Protein AF-A0A1Y0VVN5-F1 (afdb_monomer_lite)

Radius of gyration: 12.72 Å; chains: 1; bounding box: 34×29×25 Å

Foldseek 3Di:
DDDPPLVVVVCVVVVQAFPDWDPPDPFKIWTDRDDPDKIWMAGPVVRWIWIQDPNDTDTDDSPPPVPDPDDD

Secondary structure (DSSP, 8-state):
-PPPHHHHHHHHHTTPPP-EEE--SSSEEEEE--SSS-EEEEETTTTEEEEEETTEEEEE------------

pLDDT: mean 77.35, std 14.33, range [41.75, 91.69]

Organism: Pediococcus pentosaceus (NCBI:txid1255)

Structure (mmCIF, N/CA/C/O backbone):
data_AF-A0A1Y0VVN5-F1
#
_entry.id   AF-A0A1Y0VVN5-F1
#
loop_
_atom_site.group_PDB
_atom_site.id
_atom_site.type_symbol
_atom_site.label_atom_id
_atom_site.label_alt_id
_atom_site.label_comp_id
_atom_site.label_asym_id
_atom_site.label_entity_id
_atom_site.label_seq_id
_atom_site.pdbx_PDB_ins_code
_atom_site.Cartn_x
_atom_site.Cartn_y
_atom_site.Cartn_z
_atom_site.occupancy
_atom_site.B_iso_or_equiv
_atom_site.auth_seq_id
_atom_site.auth_comp_id
_atom_site.auth_asym_id
_atom_site.auth_atom_id
_atom_site.pdbx_PDB_model_num
ATOM 1 N N . MET A 1 1 ? 6.560 -9.167 9.520 1.00 61.12 1 MET A N 1
ATOM 2 C CA . MET A 1 1 ? 5.596 -8.164 10.007 1.00 61.12 1 MET A CA 1
ATOM 3 C C . MET A 1 1 ? 4.362 -8.337 9.157 1.00 61.12 1 MET A C 1
ATOM 5 O O . MET A 1 1 ? 4.513 -8.390 7.941 1.00 61.12 1 MET A O 1
ATOM 9 N N . ASP A 1 2 ? 3.205 -8.480 9.789 1.00 69.88 2 ASP A N 1
ATOM 10 C CA . ASP A 1 2 ? 1.938 -8.659 9.083 1.00 69.88 2 ASP A CA 1
ATOM 11 C C . ASP A 1 2 ? 1.354 -7.294 8.703 1.00 69.88 2 ASP A C 1
ATOM 13 O O . ASP A 1 2 ? 1.619 -6.285 9.369 1.00 69.88 2 ASP A O 1
ATOM 17 N N . LEU A 1 3 ? 0.609 -7.239 7.598 1.00 76.38 3 LEU A N 1
ATOM 18 C CA . LEU A 1 3 ? -0.083 -6.018 7.197 1.00 76.38 3 LEU A CA 1
ATOM 19 C C . LEU A 1 3 ? -1.283 -5.778 8.122 1.00 76.38 3 LEU A C 1
ATOM 21 O O . LEU A 1 3 ? -1.889 -6.728 8.609 1.00 76.38 3 LEU A O 1
ATOM 25 N N . PRO A 1 4 ? -1.678 -4.518 8.365 1.00 83.12 4 PRO A N 1
ATOM 26 C CA . PRO A 1 4 ? -2.969 -4.240 8.976 1.00 83.12 4 PRO A CA 1
ATOM 27 C C . PRO A 1 4 ? -4.102 -4.910 8.186 1.00 83.12 4 PRO A C 1
ATOM 29 O O . PRO A 1 4 ? -4.159 -4.766 6.964 1.00 83.12 4 PRO A O 1
ATOM 32 N N . VAL A 1 5 ? -5.042 -5.549 8.890 1.00 84.00 5 VAL A N 1
ATOM 33 C CA . VAL A 1 5 ? -6.190 -6.283 8.310 1.00 84.00 5 VAL A CA 1
ATOM 34 C C . VAL A 1 5 ? -6.952 -5.459 7.266 1.00 84.00 5 VAL A C 1
ATOM 36 O O . VAL A 1 5 ? -7.417 -5.988 6.262 1.00 84.00 5 VAL A O 1
ATOM 39 N N . LEU A 1 6 ? -7.055 -4.141 7.465 1.00 84.50 6 LEU A N 1
ATOM 40 C CA . LEU A 1 6 ? -7.694 -3.230 6.511 1.00 84.50 6 LEU A CA 1
ATOM 41 C C . LEU A 1 6 ? -7.016 -3.256 5.129 1.00 84.50 6 LEU A C 1
ATOM 43 O O . LEU A 1 6 ? -7.691 -3.259 4.102 1.00 84.50 6 LEU A O 1
ATOM 47 N N . ILE A 1 7 ? -5.685 -3.304 5.104 1.00 85.31 7 ILE A N 1
ATOM 48 C CA . ILE A 1 7 ? -4.891 -3.353 3.875 1.00 85.31 7 ILE A CA 1
ATOM 49 C C . ILE A 1 7 ? -4.961 -4.747 3.269 1.00 85.31 7 ILE A C 1
ATOM 51 O O . ILE A 1 7 ? -5.122 -4.868 2.060 1.00 85.31 7 ILE A O 1
ATOM 55 N N . GLU A 1 8 ? -4.888 -5.794 4.091 1.00 85.25 8 GLU A N 1
ATOM 56 C CA . GLU A 1 8 ? -5.035 -7.176 3.621 1.00 85.25 8 GLU A CA 1
ATOM 57 C C . GLU A 1 8 ? -6.386 -7.387 2.932 1.00 85.25 8 GLU A C 1
ATOM 59 O O . GLU A 1 8 ? -6.432 -7.888 1.809 1.00 85.25 8 GLU A O 1
ATOM 64 N N . ASN A 1 9 ? -7.473 -6.914 3.548 1.00 85.75 9 ASN A N 1
ATOM 65 C CA . ASN A 1 9 ? -8.815 -6.968 2.976 1.00 85.75 9 ASN A CA 1
ATOM 66 C C . ASN A 1 9 ? -8.916 -6.168 1.678 1.00 85.75 9 ASN A C 1
ATOM 68 O O . ASN A 1 9 ? -9.517 -6.643 0.717 1.00 85.75 9 ASN A O 1
ATOM 72 N N . TYR A 1 10 ? -8.334 -4.968 1.630 1.00 86.00 10 TYR A N 1
ATOM 73 C CA . TYR A 1 10 ? -8.296 -4.173 0.405 1.00 86.00 10 TYR A CA 1
ATOM 74 C C . TYR A 1 10 ? -7.584 -4.931 -0.721 1.00 86.00 10 TYR A C 1
ATOM 76 O O . TYR A 1 10 ? -8.155 -5.131 -1.790 1.00 86.00 10 TYR A O 1
ATOM 84 N N . MET A 1 11 ? -6.371 -5.423 -0.465 1.00 86.00 11 MET A N 1
ATOM 85 C CA . MET A 1 11 ? -5.587 -6.162 -1.456 1.00 86.00 11 MET A CA 1
ATOM 86 C C . MET A 1 11 ? -6.330 -7.414 -1.930 1.00 86.00 11 MET A C 1
ATOM 88 O O . MET A 1 11 ? -6.432 -7.649 -3.132 1.00 86.00 11 MET A O 1
ATOM 92 N N . PHE A 1 12 ? -6.923 -8.173 -1.005 1.00 84.50 12 PHE A N 1
ATOM 93 C CA . PHE A 1 12 ? -7.716 -9.358 -1.320 1.00 84.50 12 PHE A CA 1
ATOM 94 C C . PHE A 1 12 ? -8.943 -9.030 -2.183 1.00 84.50 12 PHE A C 1
ATOM 96 O O . PHE A 1 12 ? -9.131 -9.628 -3.243 1.00 84.50 12 PHE A O 1
ATOM 103 N N . ASN A 1 13 ? -9.745 -8.040 -1.779 1.00 84.12 13 ASN A N 1
ATOM 104 C CA . ASN A 1 13 ? -10.959 -7.636 -2.494 1.00 84.1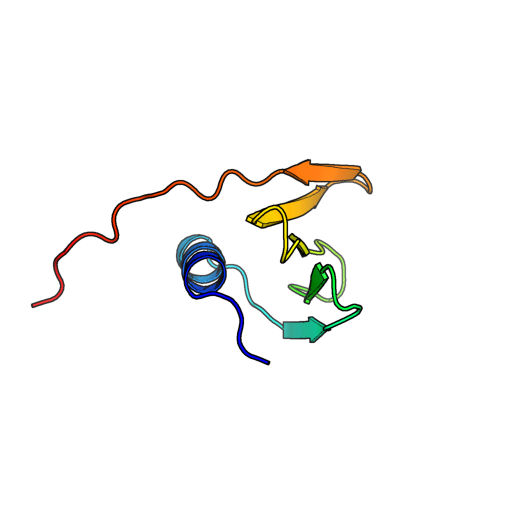2 13 ASN A CA 1
ATOM 105 C C . ASN A 1 13 ? -10.666 -7.100 -3.901 1.00 84.12 13 ASN A C 1
ATOM 107 O O . ASN A 1 13 ? -11.481 -7.265 -4.807 1.00 84.12 13 ASN A O 1
ATOM 111 N N . HIS A 1 14 ? -9.503 -6.477 -4.086 1.00 82.25 14 HIS A N 1
ATOM 112 C CA . HIS A 1 14 ? -9.050 -5.951 -5.371 1.00 82.25 14 HIS A CA 1
ATOM 113 C C . HIS A 1 14 ? -8.183 -6.943 -6.167 1.00 82.25 14 HIS A C 1
ATOM 115 O O . HIS A 1 14 ? -7.660 -6.577 -7.217 1.00 82.25 14 HIS A O 1
ATOM 121 N N . GLN A 1 15 ? -8.046 -8.195 -5.704 1.00 83.94 15 GLN A N 1
ATOM 122 C CA . GLN A 1 15 ? -7.238 -9.248 -6.341 1.00 83.94 15 GLN A CA 1
ATOM 123 C C . GLN A 1 15 ? -5.765 -8.850 -6.554 1.00 83.94 15 GLN A C 1
ATOM 125 O O . GLN A 1 15 ? -5.103 -9.296 -7.492 1.00 83.94 15 GLN A O 1
ATOM 130 N N . ILE A 1 16 ? -5.234 -8.015 -5.663 1.00 85.19 16 ILE A N 1
ATOM 131 C CA . ILE A 1 16 ? -3.855 -7.545 -5.697 1.00 85.19 16 ILE A CA 1
ATOM 132 C C . ILE A 1 16 ? -2.973 -8.577 -4.994 1.00 85.19 16 ILE A C 1
ATOM 134 O O . ILE A 1 16 ? -3.094 -8.827 -3.793 1.00 85.19 16 ILE A O 1
ATOM 138 N N . LYS A 1 17 ? -2.052 -9.180 -5.744 1.00 83.50 17 LYS A N 1
ATOM 139 C CA . LYS A 1 17 ? -1.110 -10.162 -5.206 1.00 83.50 17 LYS A CA 1
ATOM 140 C C . LYS A 1 17 ? 0.019 -9.456 -4.458 1.00 83.50 17 LYS A C 1
ATOM 142 O O . LYS A 1 17 ? 0.817 -8.762 -5.072 1.00 83.50 17 LYS A O 1
ATOM 147 N N . VAL A 1 18 ? 0.139 -9.683 -3.152 1.00 85.94 18 VAL A N 1
ATOM 148 C CA . VAL A 1 18 ? 1.290 -9.213 -2.365 1.00 85.94 18 VAL A CA 1
ATOM 149 C C . VAL A 1 18 ? 2.460 -10.180 -2.556 1.00 85.94 18 VAL A C 1
ATOM 151 O O . VAL A 1 18 ? 2.338 -11.372 -2.281 1.00 85.94 18 VAL A O 1
ATOM 154 N N . LEU A 1 19 ? 3.594 -9.676 -3.044 1.00 84.81 19 LEU A N 1
ATOM 155 C CA . LEU A 1 19 ? 4.826 -10.450 -3.227 1.00 84.81 19 LEU A CA 1
ATOM 156 C C . LEU A 1 19 ? 5.755 -10.324 -2.024 1.00 84.81 19 LEU A C 1
ATOM 158 O O . LEU A 1 19 ? 6.315 -11.316 -1.563 1.00 84.81 19 LEU A O 1
ATOM 162 N N . SER A 1 20 ? 5.933 -9.105 -1.519 1.00 84.88 20 SER A N 1
ATOM 163 C CA . SER A 1 20 ? 6.720 -8.864 -0.316 1.00 84.88 20 SER A CA 1
ATOM 164 C C . SER A 1 20 ? 6.329 -7.566 0.374 1.00 84.88 20 SER A C 1
ATOM 166 O O . SER A 1 20 ? 5.791 -6.638 -0.234 1.00 84.88 20 SER A O 1
ATOM 168 N N . ILE A 1 21 ? 6.611 -7.528 1.673 1.00 86.50 21 ILE A N 1
ATOM 169 C CA . ILE A 1 21 ? 6.370 -6.394 2.555 1.00 86.50 21 ILE A CA 1
ATOM 170 C C . ILE A 1 21 ? 7.734 -5.950 3.073 1.00 86.50 21 ILE A C 1
ATOM 172 O O . ILE A 1 21 ? 8.468 -6.744 3.663 1.00 86.50 21 ILE A O 1
ATOM 176 N N . LEU A 1 22 ? 8.081 -4.695 2.823 1.00 85.56 22 LEU A N 1
ATOM 177 C CA . LEU A 1 22 ? 9.318 -4.078 3.271 1.00 85.56 22 LEU A CA 1
ATOM 178 C C . LEU A 1 22 ? 8.988 -3.019 4.307 1.00 85.56 22 LEU A C 1
ATOM 180 O O . LEU A 1 22 ? 8.316 -2.031 4.018 1.00 85.56 22 LEU A O 1
ATOM 184 N N . ASP A 1 23 ? 9.470 -3.237 5.521 1.00 81.44 23 ASP A N 1
ATOM 185 C CA . ASP A 1 23 ? 9.386 -2.245 6.579 1.00 81.44 23 ASP A CA 1
ATOM 186 C C . ASP A 1 23 ? 10.576 -1.287 6.450 1.00 81.44 23 ASP A C 1
ATOM 188 O O . ASP A 1 23 ? 11.652 -1.537 6.993 1.00 81.44 23 ASP A O 1
ATOM 192 N N . GLU A 1 24 ? 10.420 -0.240 5.639 1.00 70.81 24 GLU A N 1
ATOM 193 C CA . GLU A 1 24 ? 11.513 0.689 5.332 1.00 70.81 24 GLU A CA 1
ATOM 194 C C . GLU A 1 24 ? 11.756 1.703 6.465 1.00 70.81 24 GLU A C 1
ATOM 196 O O . GLU A 1 24 ? 12.793 2.367 6.477 1.00 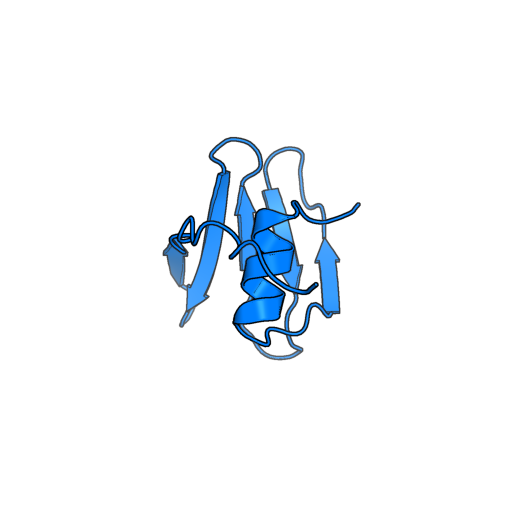70.81 24 GLU A O 1
ATOM 201 N N . SER A 1 25 ? 10.847 1.825 7.448 1.00 69.25 25 SER A N 1
ATOM 202 C CA . SER A 1 25 ? 10.993 2.775 8.560 1.00 69.25 25 SER A CA 1
ATOM 203 C C . SER A 1 25 ? 9.986 2.571 9.709 1.00 69.25 25 SER A C 1
ATOM 205 O O . SER A 1 25 ? 9.015 1.821 9.634 1.00 69.25 25 SER A O 1
ATOM 207 N N . LYS A 1 26 ? 10.127 3.347 10.794 1.00 70.25 26 LYS A N 1
ATOM 208 C CA . LYS A 1 26 ? 9.052 3.479 11.800 1.00 70.25 26 LYS A CA 1
ATOM 209 C C . LYS A 1 26 ? 7.777 4.140 11.252 1.00 70.25 26 LYS A C 1
ATOM 211 O O . LYS A 1 26 ? 6.759 4.102 11.935 1.00 70.25 26 LYS A O 1
ATOM 216 N N . GLU A 1 27 ? 7.816 4.730 10.060 1.00 79.50 27 GLU A N 1
ATOM 217 C CA . GLU A 1 27 ? 6.759 5.609 9.556 1.00 79.50 27 GLU A CA 1
ATOM 218 C C . GLU A 1 27 ? 5.906 4.956 8.469 1.00 79.50 27 GLU A C 1
ATOM 220 O O . GLU A 1 27 ? 4.699 5.198 8.423 1.00 79.50 27 GLU A O 1
ATOM 225 N N . ASN A 1 28 ? 6.490 4.103 7.623 1.00 83.56 28 ASN A N 1
ATOM 226 C CA . ASN A 1 28 ? 5.778 3.478 6.514 1.00 83.56 28 ASN A CA 1
ATOM 227 C C . ASN A 1 28 ? 6.191 2.025 6.236 1.00 83.56 28 ASN A C 1
ATOM 229 O O . ASN A 1 28 ? 7.249 1.560 6.647 1.00 83.56 28 ASN A O 1
ATOM 233 N N . ILE A 1 29 ? 5.294 1.310 5.560 1.00 87.56 29 ILE A N 1
ATOM 234 C CA . ILE A 1 29 ? 5.492 -0.043 5.041 1.00 87.56 29 ILE A CA 1
ATOM 235 C C . ILE A 1 29 ? 5.331 0.018 3.528 1.00 87.56 29 ILE A C 1
ATOM 237 O O . ILE A 1 29 ? 4.303 0.486 3.042 1.00 87.56 29 ILE A O 1
ATOM 241 N N . THR A 1 30 ? 6.297 -0.504 2.787 1.00 88.00 30 THR A N 1
ATOM 242 C CA . THR A 1 30 ? 6.231 -0.628 1.332 1.00 88.00 30 THR A CA 1
ATOM 243 C C . THR A 1 30 ? 5.767 -2.036 0.963 1.00 88.00 30 THR A C 1
ATOM 245 O O . THR A 1 30 ? 6.283 -3.033 1.463 1.00 88.00 30 THR 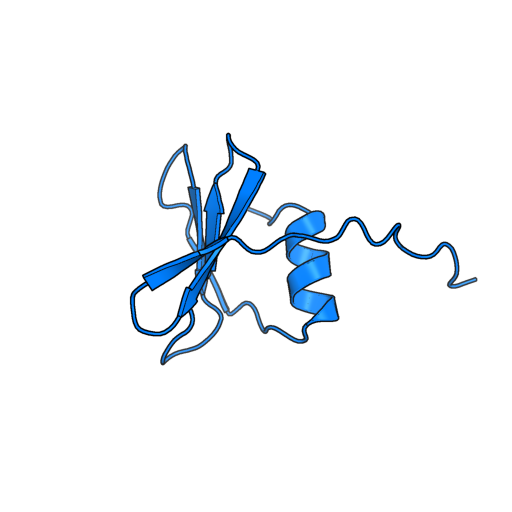A O 1
ATOM 248 N N . ILE A 1 31 ? 4.776 -2.136 0.084 1.00 88.12 31 ILE A N 1
ATOM 249 C CA . ILE A 1 31 ? 4.131 -3.382 -0.329 1.00 88.12 31 ILE A CA 1
ATOM 250 C C . ILE A 1 31 ? 4.387 -3.556 -1.823 1.00 88.12 31 ILE A C 1
ATOM 252 O O . ILE A 1 31 ? 3.972 -2.742 -2.653 1.00 88.12 31 ILE A O 1
ATOM 256 N N . ARG A 1 32 ? 5.095 -4.629 -2.170 1.00 85.62 32 ARG A N 1
ATOM 257 C CA . ARG A 1 32 ? 5.407 -4.976 -3.558 1.00 85.62 32 ARG A CA 1
ATOM 258 C C . ARG A 1 32 ? 4.335 -5.905 -4.101 1.00 85.62 32 ARG A C 1
ATOM 260 O O . ARG A 1 32 ? 4.076 -6.947 -3.500 1.00 85.62 32 ARG A O 1
ATOM 267 N N . THR A 1 33 ? 3.742 -5.539 -5.236 1.00 81.56 33 THR A N 1
ATOM 268 C CA . THR A 1 33 ? 2.622 -6.288 -5.837 1.00 81.56 33 THR A CA 1
ATOM 269 C C . THR A 1 33 ? 2.917 -6.864 -7.226 1.00 81.56 33 THR A C 1
ATOM 271 O O . THR A 1 33 ? 2.106 -7.589 -7.795 1.00 81.56 33 THR A O 1
ATOM 274 N N . GLY A 1 34 ? 4.115 -6.610 -7.756 1.00 75.44 34 GLY A N 1
ATOM 275 C CA . GLY A 1 34 ? 4.569 -7.105 -9.053 1.00 75.44 34 GLY A CA 1
ATOM 276 C C . GLY A 1 34 ? 6.048 -6.809 -9.296 1.00 75.44 34 GLY A C 1
ATOM 277 O O . GLY A 1 34 ? 6.673 -6.076 -8.527 1.00 75.44 34 GLY A O 1
ATOM 278 N N . ASP A 1 35 ? 6.582 -7.356 -10.389 1.00 64.81 35 ASP A N 1
ATOM 279 C CA . ASP A 1 35 ? 7.984 -7.182 -10.800 1.00 64.81 35 ASP A CA 1
ATOM 280 C C . ASP A 1 35 ? 8.230 -5.875 -11.584 1.00 64.81 35 ASP A C 1
ATOM 282 O O . ASP A 1 35 ? 9.375 -5.482 -11.788 1.00 64.81 35 ASP A O 1
ATOM 286 N N . THR A 1 36 ? 7.165 -5.197 -12.038 1.00 60.97 36 THR A N 1
ATOM 287 C CA . THR A 1 36 ? 7.234 -4.121 -13.052 1.00 60.97 36 THR A CA 1
ATOM 288 C C . THR A 1 36 ? 6.370 -2.876 -12.762 1.00 60.97 36 THR A C 1
ATOM 290 O O . THR A 1 36 ? 6.191 -2.083 -13.675 1.00 60.97 36 THR A O 1
ATOM 293 N N . PHE A 1 37 ? 5.938 -2.649 -11.504 1.00 54.50 37 PHE A N 1
ATOM 294 C CA . PHE A 1 37 ? 4.972 -1.627 -10.991 1.00 54.50 37 PHE A CA 1
ATOM 295 C C . PHE A 1 37 ? 3.493 -2.082 -11.035 1.00 54.50 37 PHE A C 1
ATOM 297 O O . PHE A 1 37 ? 3.107 -2.716 -12.014 1.00 54.50 37 PHE A O 1
ATOM 304 N N . PRO A 1 38 ? 2.661 -1.817 -9.995 1.00 61.19 38 PRO A N 1
ATOM 305 C CA . PRO A 1 38 ? 2.713 -0.686 -9.057 1.00 61.19 38 PRO A CA 1
ATOM 306 C C . PRO A 1 38 ? 3.160 -1.001 -7.616 1.00 61.19 38 PRO A C 1
ATOM 308 O O . PRO A 1 38 ? 2.888 -2.064 -7.051 1.00 61.19 38 PRO A O 1
ATOM 311 N N . LEU A 1 39 ? 3.826 -0.022 -6.999 1.00 81.94 39 LEU A N 1
ATOM 312 C CA . LEU A 1 39 ? 4.199 -0.031 -5.585 1.00 81.94 39 LEU A CA 1
ATOM 313 C C . LEU A 1 39 ? 3.085 0.575 -4.732 1.00 81.94 39 LEU A C 1
ATOM 315 O O . LEU A 1 39 ? 2.543 1.629 -5.061 1.00 81.94 39 LEU A O 1
ATOM 319 N N . TYR A 1 40 ? 2.791 -0.074 -3.611 1.00 90.12 40 TYR A N 1
ATOM 320 C CA . TYR A 1 40 ? 1.912 0.461 -2.580 1.00 90.12 40 TYR A CA 1
ATOM 321 C C . TYR A 1 40 ? 2.753 0.845 -1.369 1.00 90.12 40 TYR A C 1
ATOM 323 O O . TYR A 1 40 ? 3.723 0.160 -1.043 1.00 90.12 40 TYR A O 1
ATOM 331 N N . ARG A 1 41 ? 2.383 1.918 -0.674 1.00 89.38 41 ARG A N 1
ATOM 332 C CA . ARG A 1 41 ? 2.986 2.267 0.615 1.00 89.38 41 ARG A CA 1
ATOM 333 C C . ARG A 1 41 ? 1.922 2.640 1.625 1.00 89.38 41 ARG A C 1
ATOM 335 O O . ARG A 1 41 ? 0.976 3.352 1.310 1.00 89.38 41 ARG A O 1
ATOM 342 N N . TRP A 1 42 ? 2.089 2.155 2.841 1.00 89.44 42 TRP A N 1
ATOM 343 C CA . TRP A 1 42 ? 1.204 2.412 3.959 1.00 89.44 42 TRP A CA 1
ATOM 344 C C . TRP A 1 42 ? 1.899 3.278 4.991 1.00 89.44 42 TRP A C 1
ATOM 346 O O . TRP A 1 42 ? 2.942 2.885 5.504 1.00 89.44 42 TRP A O 1
ATOM 356 N N . PHE A 1 43 ? 1.310 4.415 5.340 1.00 88.44 43 PHE A N 1
ATOM 357 C CA . PHE A 1 43 ? 1.802 5.256 6.425 1.00 88.44 43 PHE A CA 1
ATOM 358 C C . PHE A 1 43 ? 1.170 4.833 7.749 1.00 88.44 43 PHE A C 1
ATOM 360 O O . PHE A 1 43 ? -0.037 4.962 7.947 1.00 88.44 43 PHE A O 1
ATOM 367 N N . LYS A 1 44 ? 2.004 4.359 8.679 1.00 84.25 44 LYS A N 1
ATOM 368 C CA . LYS A 1 44 ? 1.576 3.805 9.972 1.00 84.25 44 LYS A CA 1
ATOM 369 C C . LYS A 1 44 ? 0.898 4.852 10.864 1.00 84.25 44 LYS A C 1
ATOM 371 O O . LYS A 1 44 ? 0.009 4.495 11.623 1.00 84.25 44 LYS A O 1
ATOM 376 N N . ILE A 1 45 ? 1.323 6.118 10.779 1.00 83.88 45 ILE A N 1
ATOM 377 C CA . ILE A 1 45 ? 0.844 7.215 11.641 1.00 83.88 45 ILE A CA 1
ATOM 378 C C . ILE A 1 45 ? -0.455 7.823 11.109 1.00 83.88 45 ILE A C 1
ATOM 380 O O . ILE A 1 45 ? -1.405 8.016 11.860 1.00 83.88 45 ILE A O 1
ATOM 384 N N . SER A 1 46 ? -0.491 8.156 9.818 1.00 84.19 46 SER A N 1
ATOM 385 C CA . SER A 1 46 ? -1.649 8.811 9.202 1.00 84.19 46 SER A CA 1
ATOM 386 C C . SER A 1 46 ? -2.723 7.829 8.748 1.00 84.19 46 SER A C 1
ATOM 388 O O . SER A 1 46 ? -3.814 8.259 8.390 1.00 84.19 46 SER A O 1
ATOM 390 N N . HIS A 1 47 ? -2.427 6.528 8.767 1.00 85.19 47 HIS A N 1
ATOM 391 C CA . HIS A 1 47 ? -3.304 5.484 8.259 1.00 85.19 47 HIS A CA 1
ATOM 392 C C . HIS A 1 47 ? -3.734 5.727 6.799 1.00 85.19 47 HIS A C 1
ATOM 394 O O . HIS A 1 47 ? -4.897 5.549 6.436 1.00 85.19 47 HIS A O 1
ATOM 400 N N . ILE A 1 48 ? -2.778 6.120 5.950 1.00 87.69 48 ILE A N 1
ATOM 401 C CA . ILE A 1 48 ? -3.000 6.377 4.520 1.00 87.69 48 ILE A CA 1
ATOM 402 C C . ILE A 1 48 ? -2.287 5.312 3.691 1.00 87.69 48 ILE A C 1
ATOM 404 O O . ILE A 1 48 ? -1.076 5.114 3.830 1.00 87.69 48 ILE A O 1
ATOM 408 N N . LEU A 1 49 ? -3.036 4.639 2.814 1.00 90.31 49 LEU A N 1
ATOM 409 C CA . LEU A 1 49 ? -2.480 3.760 1.791 1.00 90.31 49 LEU A CA 1
ATOM 410 C C . LEU A 1 49 ? -2.323 4.583 0.526 1.00 90.31 49 LEU A C 1
ATOM 412 O O . LEU A 1 49 ? -3.269 5.233 0.103 1.00 90.31 49 LEU A O 1
ATOM 416 N N . GLN A 1 50 ? -1.145 4.546 -0.076 1.00 91.69 50 GLN A N 1
ATOM 417 C CA . GLN A 1 50 ? -0.894 5.180 -1.356 1.00 91.69 50 GLN A CA 1
ATOM 418 C C . GLN A 1 50 ? -0.490 4.146 -2.391 1.00 91.69 50 GLN A C 1
ATOM 420 O O . GLN A 1 50 ? 0.167 3.152 -2.073 1.00 91.69 50 GLN A O 1
ATOM 425 N N . HIS A 1 51 ? -0.860 4.420 -3.630 1.00 90.25 51 HIS A N 1
ATOM 426 C CA . HIS A 1 51 ? -0.508 3.634 -4.799 1.00 90.25 51 HIS A CA 1
ATOM 427 C C . HIS A 1 51 ? 0.274 4.510 -5.768 1.00 90.25 51 HIS A C 1
ATOM 429 O O . HIS A 1 51 ? -0.081 5.664 -6.002 1.00 90.25 51 HIS A O 1
ATOM 435 N N . GLN A 1 52 ? 1.370 3.967 -6.291 1.00 88.50 52 GLN A N 1
ATOM 436 C CA . GLN A 1 52 ? 2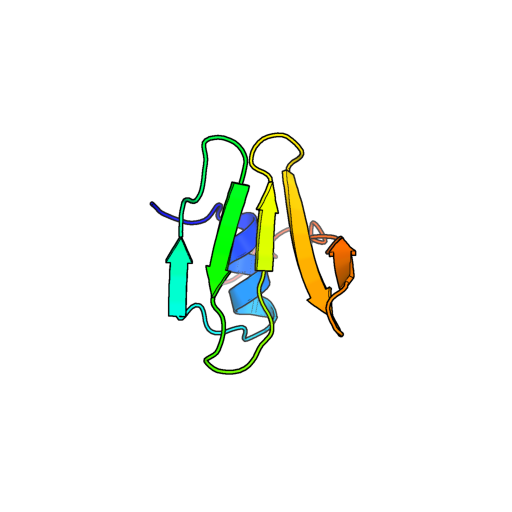.178 4.652 -7.280 1.00 88.50 52 GLN A CA 1
ATOM 437 C C . GLN A 1 52 ? 1.617 4.450 -8.692 1.00 88.50 52 GLN A C 1
ATOM 439 O O . GLN A 1 52 ? 1.743 3.363 -9.256 1.00 88.50 52 GLN A O 1
ATOM 444 N N . ILE A 1 53 ? 1.066 5.511 -9.278 1.00 82.88 53 ILE A N 1
ATOM 445 C CA . ILE A 1 53 ? 0.523 5.544 -10.640 1.00 82.88 53 ILE A CA 1
ATOM 446 C C . ILE A 1 53 ? 1.367 6.520 -11.458 1.00 82.88 53 ILE A C 1
ATOM 448 O O . ILE A 1 53 ? 1.540 7.671 -11.080 1.00 82.88 53 ILE A O 1
ATOM 452 N N . ASN A 1 54 ? 1.937 6.062 -12.578 1.00 82.38 54 ASN A N 1
ATOM 453 C CA . ASN A 1 54 ? 2.764 6.892 -13.470 1.00 82.38 54 ASN A CA 1
ATOM 454 C C . ASN A 1 54 ? 3.910 7.652 -12.764 1.00 82.38 54 ASN A C 1
ATOM 456 O O . ASN A 1 54 ? 4.323 8.722 -13.201 1.00 82.38 54 ASN A O 1
ATOM 460 N N . GLY A 1 55 ? 4.440 7.088 -11.673 1.00 82.38 55 GLY A N 1
ATOM 461 C CA . GLY A 1 55 ? 5.503 7.696 -10.868 1.00 82.38 55 GLY A CA 1
ATOM 462 C C . GLY A 1 55 ? 5.012 8.626 -9.753 1.00 82.38 55 GLY A C 1
ATOM 463 O O . GLY A 1 55 ? 5.798 8.927 -8.854 1.00 82.38 55 GLY A O 1
ATOM 464 N N . GLU A 1 56 ? 3.734 9.003 -9.747 1.00 86.75 56 GLU A N 1
ATOM 465 C CA . GLU A 1 56 ? 3.105 9.822 -8.710 1.00 86.75 56 GLU A CA 1
ATOM 466 C C . GLU A 1 56 ? 2.414 8.955 -7.654 1.00 86.75 56 GLU A C 1
ATOM 468 O O . GLU A 1 56 ? 2.018 7.822 -7.919 1.00 86.75 56 GLU A O 1
ATOM 473 N N . TRP A 1 57 ? 2.306 9.472 -6.430 1.00 89.31 57 TRP A N 1
ATOM 474 C CA . TRP A 1 57 ? 1.644 8.779 -5.327 1.00 89.31 57 TRP A CA 1
ATOM 475 C C . TRP A 1 57 ? 0.231 9.307 -5.145 1.00 89.31 57 TRP A C 1
ATOM 477 O O . TRP A 1 57 ? 0.049 10.488 -4.853 1.00 89.31 57 TRP A O 1
ATOM 487 N N . GLU A 1 58 ? -0.743 8.412 -5.245 1.00 90.19 58 GLU A N 1
ATOM 488 C CA . GLU A 1 58 ? -2.153 8.730 -5.052 1.00 90.19 58 GLU A CA 1
ATOM 489 C C . GLU A 1 58 ? -2.696 8.057 -3.791 1.00 90.19 58 GLU A C 1
ATOM 491 O O . GLU A 1 58 ? -2.438 6.875 -3.546 1.00 90.19 58 GLU A O 1
ATOM 496 N N . ASP A 1 59 ? -3.459 8.808 -2.994 1.00 90.69 59 ASP A N 1
ATOM 497 C CA . ASP A 1 59 ? -4.137 8.296 -1.804 1.00 90.69 59 ASP A CA 1
ATOM 498 C C . ASP A 1 59 ? -5.264 7.338 -2.193 1.00 90.69 59 ASP A C 1
ATOM 500 O O . ASP A 1 59 ? -6.218 7.694 -2.888 1.00 90.69 59 ASP A O 1
ATOM 504 N N . ILE A 1 60 ? -5.201 6.124 -1.661 1.00 86.38 60 ILE A N 1
ATOM 505 C CA . ILE A 1 60 ? -6.289 5.164 -1.724 1.00 86.38 60 ILE A CA 1
ATOM 506 C C . ILE A 1 60 ? -7.207 5.416 -0.541 1.00 86.38 60 ILE A C 1
ATOM 508 O O . ILE A 1 60 ? -6.850 5.216 0.623 1.00 86.38 60 ILE A O 1
ATOM 512 N N . LYS A 1 61 ? -8.450 5.774 -0.859 1.00 80.50 61 LYS A N 1
ATOM 513 C CA . LYS A 1 61 ? -9.542 5.674 0.102 1.00 80.50 61 LYS A CA 1
ATOM 514 C C . LYS A 1 61 ? -9.827 4.200 0.338 1.00 80.50 61 LYS A C 1
ATOM 516 O O . LYS A 1 61 ? -10.450 3.535 -0.486 1.00 80.50 61 LYS A O 1
ATOM 521 N N . LEU A 1 62 ? -9.352 3.705 1.474 1.00 75.12 62 LEU A N 1
ATOM 522 C CA . LEU A 1 62 ? -9.774 2.430 2.026 1.00 75.12 62 LEU A CA 1
ATOM 523 C C . LEU A 1 62 ? -11.235 2.621 2.436 1.00 75.12 62 LEU A C 1
ATOM 525 O O . LEU A 1 62 ? -11.515 3.134 3.515 1.00 75.12 62 LEU A O 1
ATOM 529 N N . GLU A 1 63 ? -12.172 2.351 1.521 1.00 64.75 63 GLU A N 1
ATOM 530 C CA . GLU A 1 63 ? -13.588 2.392 1.865 1.00 64.75 63 GLU A CA 1
ATOM 531 C C . GLU A 1 63 ? -13.796 1.459 3.058 1.00 64.75 63 GLU A C 1
ATOM 533 O O . GLU A 1 63 ? -13.506 0.264 2.974 1.00 64.75 63 GLU A O 1
ATOM 538 N N . ASP A 1 64 ? -14.328 2.001 4.154 1.00 50.59 64 ASP A N 1
ATOM 539 C CA . ASP A 1 64 ? -14.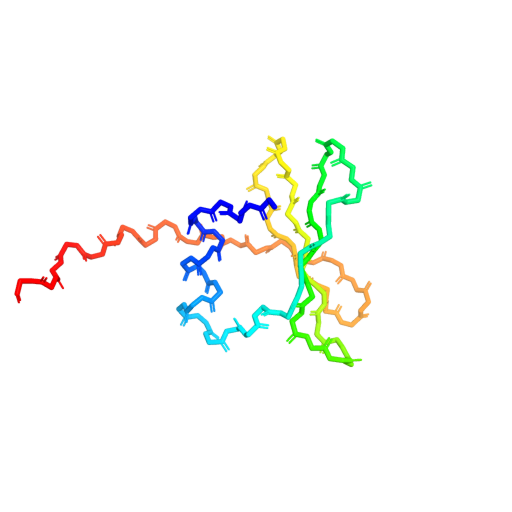943 1.237 5.237 1.00 50.59 64 ASP A CA 1
ATOM 540 C C . ASP A 1 64 ? -16.211 0.568 4.677 1.00 50.59 64 ASP A C 1
ATOM 542 O O . ASP A 1 64 ? -17.352 0.858 5.050 1.00 50.59 64 ASP A O 1
ATOM 546 N N . LYS A 1 65 ? -16.047 -0.345 3.716 1.00 46.09 65 LYS A N 1
ATOM 547 C CA . LYS A 1 65 ? -17.051 -1.368 3.493 1.00 46.09 65 LYS A CA 1
ATOM 548 C C . LYS A 1 65 ? -16.992 -2.208 4.745 1.00 46.09 65 LYS A C 1
ATOM 550 O O . LYS A 1 65 ? -16.172 -3.118 4.829 1.00 46.09 65 LYS A O 1
ATOM 555 N N . LYS A 1 66 ? -17.851 -1.850 5.712 1.00 41.75 66 LYS A N 1
ATOM 556 C CA . LYS A 1 66 ? -18.382 -2.743 6.742 1.00 41.75 66 LYS A CA 1
ATOM 557 C C . LYS A 1 66 ? -18.306 -4.140 6.162 1.00 41.75 66 LYS A C 1
ATOM 559 O O . LYS A 1 66 ? -19.070 -4.442 5.242 1.00 41.75 66 LYS A O 1
ATOM 564 N N . VAL A 1 67 ? -17.313 -4.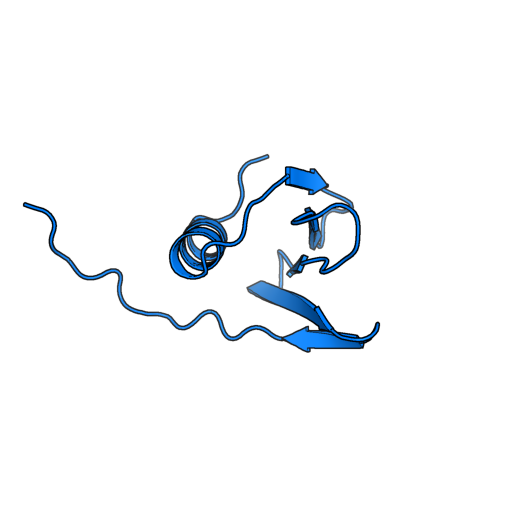905 6.611 1.00 44.78 67 VAL A N 1
ATOM 565 C CA . VAL A 1 67 ? -17.150 -6.299 6.228 1.00 44.78 67 VAL A CA 1
ATOM 566 C C . VAL A 1 67 ? -18.522 -6.891 6.453 1.00 44.78 67 VAL A C 1
ATOM 568 O O . VAL A 1 67 ? -19.033 -6.855 7.573 1.00 44.78 67 VAL A O 1
ATOM 571 N N . GLN A 1 68 ? -19.178 -7.247 5.350 1.00 42.47 68 GLN A N 1
ATOM 572 C CA . GLN A 1 68 ? -20.502 -7.824 5.374 1.00 42.47 68 GLN A CA 1
ATOM 573 C C . GLN A 1 68 ? -20.414 -9.012 6.319 1.00 42.47 68 GLN A C 1
ATOM 575 O O . GLN A 1 68 ? -19.760 -10.011 6.026 1.00 42.47 68 GLN A O 1
ATOM 580 N N . GLU A 1 69 ? -21.061 -8.874 7.473 1.00 45.25 69 GLU A N 1
ATOM 581 C CA . GLU A 1 69 ? -21.554 -10.005 8.227 1.00 45.25 69 GLU A CA 1
ATOM 582 C C . GLU A 1 69 ? -22.312 -10.887 7.237 1.00 45.25 69 GLU A C 1
ATOM 584 O O . GLU A 1 69 ? -23.409 -10.528 6.804 1.00 45.25 69 GLU A O 1
ATOM 589 N N . ARG A 1 70 ? -21.684 -11.982 6.810 1.00 45.50 70 ARG A N 1
ATOM 590 C CA . ARG A 1 70 ? -22.284 -13.277 6.470 1.00 45.50 70 ARG A CA 1
ATOM 591 C C . ARG A 1 70 ? -21.310 -14.064 5.619 1.00 45.50 70 ARG A C 1
ATOM 593 O O . ARG A 1 70 ? -21.234 -13.839 4.421 1.00 45.50 70 ARG A O 1
ATOM 600 N N . LEU A 1 71 ? -20.694 -15.056 6.243 1.00 43.75 71 LEU A N 1
ATOM 601 C CA . LEU A 1 71 ? -20.643 -16.409 5.700 1.00 43.75 71 LEU A CA 1
ATOM 602 C C . LEU A 1 71 ? -20.857 -17.344 6.903 1.00 43.75 71 LEU A C 1
ATOM 604 O O . LEU A 1 71 ? -19.909 -17.749 7.570 1.00 43.75 71 LEU A O 1
ATOM 608 N N . PHE A 1 72 ? -22.139 -17.535 7.237 1.00 51.69 72 PHE A N 1
ATOM 609 C CA . PHE A 1 72 ? -22.627 -18.747 7.898 1.00 51.69 72 PHE A CA 1
ATOM 610 C C . PHE A 1 72 ? -22.807 -19.817 6.824 1.00 51.69 72 PHE A C 1
ATOM 612 O O . PHE A 1 72 ? -23.225 -19.425 5.707 1.00 51.69 72 PHE A O 1
#

Sequence (72 aa):
MDLPVLIENYMFNHQIKVLSILDESKENITIRTGDTFPLYRWFKISHILQHQINGEWEDIKLEDKKVQERLF